Protein AF-A0A6M0BFQ9-F1 (afdb_monomer)

Foldseek 3Di:
DKDWAKDWPFWFDDPNAIDGDDDPDWTKIKIKIQHVPAAARRDDHDPQGGDPQDQVSGSVCVVPVHTRAFMWMWMATPPVGTDIDHPDDDDDPDDDDDPPDDDDDPDDDDDCVVPPFADFDDDPNHGQWGWDADPVGDTDIDGPPPVDDDDDDDDDDDPDWDADPNDTDDD

pLDDT: mean 83.96, std 9.41, range [55.41, 95.12]

Sequence (171 aa):
MVRIKGANSDYKFLNGSIQDLKGDHPVYLKIFVCPYDMPSPIEEPDENGWCEGTDEQCPHGKKNGEKSPGHALICLHQEDGISLETNNNVTATGPLVAEKGITIKDELVLDVSEAKAGLVITMKGEEILRLNISDQGDIELSPLNPSKTLKINGNLEVTQGLTVAGKELPI

Radius of gyration: 25.63 Å; Cα contacts (8 Å, |Δi|>4): 263; chains: 1; bounding box: 58×40×68 Å

Structure (mmCIF, N/CA/C/O backbone):
data_AF-A0A6M0BFQ9-F1
#
_entry.id   AF-A0A6M0BFQ9-F1
#
loop_
_atom_site.group_PDB
_atom_site.id
_atom_site.type_symbol
_atom_site.label_atom_id
_atom_site.label_alt_id
_atom_site.label_comp_id
_atom_site.label_asym_id
_atom_site.label_entity_id
_atom_site.label_seq_id
_atom_site.pdbx_PDB_ins_code
_atom_site.Cartn_x
_atom_site.Cartn_y
_atom_site.Cartn_z
_atom_site.occupancy
_atom_site.B_iso_or_equiv
_atom_site.auth_seq_id
_atom_site.auth_comp_id
_atom_site.auth_asym_id
_atom_site.auth_atom_id
_atom_site.pdbx_PDB_model_num
ATOM 1 N N . MET A 1 1 ? 26.158 -10.083 -10.142 1.00 62.28 1 MET A N 1
ATOM 2 C CA . MET A 1 1 ? 26.366 -8.779 -9.476 1.00 62.28 1 MET A CA 1
ATOM 3 C C . MET A 1 1 ? 24.983 -8.174 -9.324 1.00 62.28 1 MET A C 1
ATOM 5 O O . MET A 1 1 ? 24.250 -8.196 -10.296 1.00 62.28 1 MET A O 1
ATOM 9 N N . VAL A 1 2 ? 24.582 -7.733 -8.132 1.00 75.19 2 VAL A N 1
ATOM 10 C CA . VAL A 1 2 ? 23.279 -7.068 -7.960 1.00 75.19 2 VAL A CA 1
ATOM 11 C C . VAL A 1 2 ? 23.425 -5.627 -8.438 1.00 75.19 2 VAL A C 1
ATOM 13 O O . VAL A 1 2 ? 24.395 -4.970 -8.057 1.00 75.19 2 VAL A O 1
ATOM 16 N N . ARG A 1 3 ? 22.493 -5.131 -9.257 1.00 85.00 3 ARG A N 1
ATOM 17 C CA . ARG A 1 3 ? 22.542 -3.749 -9.750 1.00 85.00 3 ARG A CA 1
ATOM 18 C C . ARG A 1 3 ? 21.212 -3.038 -9.555 1.00 85.00 3 ARG A C 1
ATOM 20 O O . ARG A 1 3 ? 20.150 -3.614 -9.783 1.00 85.00 3 ARG A O 1
ATOM 27 N N . ILE A 1 4 ? 21.300 -1.776 -9.142 1.00 90.12 4 ILE A N 1
ATOM 28 C CA . ILE A 1 4 ? 20.177 -0.841 -9.179 1.00 90.12 4 ILE A CA 1
ATOM 29 C C . ILE A 1 4 ? 20.027 -0.385 -10.630 1.00 90.12 4 ILE A C 1
ATOM 31 O O . ILE A 1 4 ? 20.985 0.080 -11.250 1.00 90.12 4 ILE A O 1
ATOM 35 N N . LYS A 1 5 ? 18.830 -0.568 -11.164 1.00 93.31 5 LYS A N 1
ATOM 36 C CA . LYS A 1 5 ? 18.426 -0.297 -12.537 1.00 93.31 5 LYS A CA 1
ATOM 37 C C . LYS A 1 5 ? 17.244 0.667 -12.528 1.00 93.31 5 LYS A C 1
ATOM 39 O O . LYS A 1 5 ? 16.609 0.888 -11.493 1.00 93.31 5 LYS A O 1
ATOM 44 N N . GLY A 1 6 ? 16.943 1.240 -13.684 1.00 91.75 6 GLY A N 1
ATOM 45 C CA . GLY A 1 6 ? 15.781 2.098 -13.815 1.00 91.75 6 GLY A CA 1
ATOM 46 C C . GLY A 1 6 ? 15.322 2.250 -15.249 1.00 91.75 6 GLY A C 1
ATOM 47 O O . GLY A 1 6 ? 16.083 2.042 -16.187 1.00 91.75 6 GLY A O 1
ATOM 48 N N . ALA A 1 7 ? 14.056 2.608 -15.395 1.00 93.62 7 ALA A N 1
ATOM 49 C CA . ALA A 1 7 ? 13.425 2.921 -16.664 1.00 93.62 7 ALA A CA 1
ATOM 50 C C . ALA A 1 7 ? 12.457 4.079 -16.452 1.00 93.62 7 ALA A C 1
ATOM 52 O O . ALA A 1 7 ? 11.910 4.248 -15.364 1.00 93.62 7 ALA A O 1
ATOM 53 N N . ASN A 1 8 ? 12.221 4.862 -17.488 1.00 93.19 8 ASN A N 1
ATOM 54 C CA . ASN A 1 8 ? 11.224 5.921 -17.463 1.00 93.19 8 ASN A CA 1
ATOM 55 C C . ASN A 1 8 ? 10.456 5.931 -18.784 1.00 93.19 8 ASN A C 1
ATOM 57 O O . ASN A 1 8 ? 10.758 5.148 -19.689 1.00 93.19 8 ASN A O 1
ATOM 61 N N . SER A 1 9 ? 9.438 6.778 -18.847 1.00 93.06 9 SER A N 1
ATOM 62 C CA . SER A 1 9 ? 8.594 6.961 -20.024 1.00 93.06 9 SER A CA 1
ATOM 63 C C . SER A 1 9 ? 9.289 7.688 -21.175 1.00 93.06 9 SER A C 1
ATOM 65 O O . SER A 1 9 ? 8.861 7.558 -22.314 1.00 93.06 9 SER A O 1
ATOM 67 N N . ASP A 1 10 ? 10.352 8.436 -20.891 1.00 92.75 10 ASP A N 1
ATOM 68 C CA . ASP A 1 10 ? 10.875 9.461 -21.796 1.00 92.75 10 ASP A CA 1
ATOM 69 C C . ASP A 1 10 ? 12.006 8.938 -22.683 1.00 92.75 10 ASP A C 1
ATOM 71 O O . ASP A 1 10 ? 12.291 9.524 -23.724 1.00 92.75 10 ASP A O 1
ATOM 75 N N . TYR A 1 11 ? 12.652 7.835 -22.295 1.00 93.38 11 TYR A N 1
ATOM 76 C CA . TYR A 1 11 ? 13.840 7.321 -22.968 1.00 93.38 11 TYR A CA 1
ATOM 77 C C . TYR A 1 11 ? 13.779 5.816 -23.213 1.00 93.38 11 TYR A C 1
ATOM 79 O O . TYR A 1 11 ? 13.323 5.038 -22.373 1.00 93.38 11 TYR A O 1
ATOM 87 N N . LYS A 1 12 ? 14.343 5.389 -24.346 1.00 93.69 12 LYS A N 1
ATOM 88 C CA . LYS A 1 12 ? 14.548 3.972 -24.667 1.00 93.69 12 LYS A CA 1
ATOM 89 C C . LYS A 1 12 ? 15.815 3.750 -25.479 1.00 93.69 12 LYS A C 1
ATOM 91 O O . LYS A 1 12 ? 16.178 4.574 -26.314 1.00 93.69 12 LYS A O 1
ATOM 96 N N . PHE A 1 13 ? 16.468 2.613 -25.277 1.00 93.94 13 PHE A N 1
ATOM 97 C CA . PHE A 1 13 ? 17.549 2.160 -26.138 1.00 93.94 13 PHE A CA 1
ATOM 98 C C . PHE A 1 13 ? 16.990 1.625 -27.461 1.00 93.94 13 PHE A C 1
ATOM 100 O O . PHE A 1 13 ? 16.261 0.632 -27.494 1.00 93.94 13 PHE A O 1
ATOM 107 N N . LEU A 1 14 ? 17.327 2.292 -28.563 1.00 91.50 14 LEU A N 1
ATOM 108 C CA . LEU A 1 14 ? 16.900 1.963 -29.920 1.00 91.50 14 LEU A CA 1
ATOM 109 C C . LEU A 1 14 ? 18.056 2.224 -30.891 1.00 91.50 14 LEU A C 1
ATOM 111 O O . LEU A 1 14 ? 18.711 3.261 -30.827 1.00 91.50 14 LEU A O 1
ATOM 115 N N . ASN A 1 15 ? 18.288 1.308 -31.833 1.00 91.75 15 ASN A N 1
ATOM 116 C CA . ASN A 1 15 ? 19.316 1.446 -32.877 1.00 91.75 15 ASN A CA 1
ATOM 117 C C . ASN A 1 15 ? 20.730 1.764 -32.341 1.00 91.75 15 ASN A C 1
ATOM 119 O O . ASN A 1 15 ? 21.459 2.550 -32.943 1.00 91.75 15 ASN A O 1
ATOM 123 N N . GLY A 1 16 ? 21.121 1.161 -31.214 1.00 92.56 16 GLY A N 1
ATOM 124 C CA . GLY A 1 16 ? 22.462 1.326 -30.640 1.00 92.56 16 GLY A CA 1
ATOM 125 C C . GLY A 1 16 ? 22.653 2.579 -29.777 1.00 92.56 16 GLY A C 1
ATOM 126 O O . GLY A 1 16 ? 23.767 2.834 -29.325 1.00 92.56 16 GLY A O 1
ATOM 127 N N . SER A 1 17 ? 21.603 3.370 -29.539 1.00 94.75 17 SER A N 1
ATOM 128 C CA . SER A 1 17 ? 21.672 4.566 -28.697 1.00 94.75 17 SER A CA 1
ATOM 129 C C . SER A 1 17 ? 20.410 4.766 -27.862 1.00 94.75 17 SER A C 1
ATOM 131 O O . SER A 1 17 ? 19.345 4.231 -28.162 1.00 94.75 17 SER A O 1
ATOM 133 N N . ILE A 1 18 ? 20.520 5.564 -26.801 1.00 94.31 18 ILE A N 1
ATOM 134 C CA . ILE A 1 18 ? 19.355 6.050 -26.054 1.00 94.31 18 ILE A CA 1
ATOM 135 C C . ILE A 1 18 ? 18.675 7.136 -26.895 1.00 94.31 18 ILE A C 1
ATOM 137 O O . ILE A 1 18 ? 19.345 8.034 -27.407 1.00 94.31 18 ILE A O 1
ATOM 141 N N . GLN A 1 19 ? 17.359 7.035 -27.049 1.00 94.25 19 GLN A N 1
ATOM 142 C CA . GLN A 1 19 ? 16.536 7.970 -27.808 1.00 94.25 19 GLN A CA 1
ATOM 143 C C . GLN A 1 19 ? 15.349 8.446 -26.977 1.00 94.25 19 GLN A C 1
ATOM 145 O O . GLN A 1 19 ? 14.803 7.684 -26.177 1.00 94.25 19 GLN A O 1
ATOM 150 N N . ASP A 1 20 ? 14.933 9.684 -27.233 1.00 92.44 20 ASP A N 1
ATOM 151 C CA . ASP A 1 20 ? 13.730 10.273 -26.653 1.00 92.44 20 ASP A CA 1
ATOM 152 C C . ASP A 1 20 ? 12.480 9.624 -27.259 1.00 92.44 20 ASP A C 1
ATOM 154 O O . ASP A 1 20 ? 12.317 9.560 -28.484 1.00 92.44 20 ASP A O 1
ATOM 158 N N . LEU A 1 21 ? 11.557 9.200 -26.405 1.00 88.69 21 LEU A N 1
ATOM 159 C CA . LEU A 1 21 ? 10.212 8.812 -26.795 1.00 88.69 21 LEU A CA 1
ATOM 160 C C . LEU A 1 21 ? 9.347 10.079 -26.827 1.00 88.69 21 LEU A C 1
ATOM 162 O O . LEU A 1 21 ? 9.064 10.690 -25.804 1.00 88.69 21 LEU A O 1
ATOM 166 N N . LYS A 1 22 ? 8.967 10.529 -28.029 1.00 79.25 22 LYS A N 1
ATOM 167 C CA . LYS A 1 22 ? 8.070 11.683 -28.204 1.00 79.25 22 LYS A CA 1
ATOM 168 C C . LYS A 1 22 ? 6.616 11.211 -28.253 1.00 79.25 22 LYS A C 1
ATOM 170 O O . LYS A 1 22 ? 6.261 10.478 -29.174 1.00 79.25 22 LYS A O 1
ATOM 175 N N . GLY A 1 23 ? 5.769 11.683 -27.338 1.00 73.81 23 GLY A N 1
ATOM 176 C CA . GLY A 1 23 ? 4.320 11.461 -27.389 1.00 73.81 23 GLY A CA 1
ATOM 177 C C . GLY A 1 23 ? 3.590 11.805 -26.089 1.00 73.81 23 GLY A C 1
ATOM 178 O O . GLY A 1 23 ? 4.221 12.052 -25.068 1.00 73.81 23 GLY A O 1
ATOM 179 N N . ASP A 1 24 ? 2.255 11.790 -26.144 1.00 69.62 24 ASP A N 1
ATOM 180 C CA . ASP A 1 24 ? 1.388 11.861 -24.962 1.00 69.62 24 ASP A CA 1
ATOM 181 C C . ASP A 1 24 ? 1.214 10.445 -24.398 1.00 69.62 24 ASP A C 1
ATOM 183 O O . ASP A 1 24 ? 0.314 9.699 -24.791 1.00 69.62 24 ASP A O 1
ATOM 187 N N . HIS A 1 25 ? 2.118 10.043 -23.511 1.00 83.50 25 HIS A N 1
ATOM 188 C CA . HIS A 1 25 ? 2.013 8.808 -22.739 1.00 83.50 25 HIS A CA 1
ATOM 189 C C . HIS A 1 25 ? 2.063 9.120 -21.243 1.00 83.50 25 HIS A C 1
ATOM 191 O O . HIS A 1 25 ? 2.655 10.131 -20.853 1.00 83.50 25 HIS A O 1
ATOM 197 N N . PRO A 1 26 ? 1.494 8.256 -20.388 1.00 88.56 26 PRO A N 1
ATOM 198 C CA . PRO A 1 26 ? 1.625 8.431 -18.957 1.00 88.56 26 PRO A CA 1
ATOM 199 C C . PRO A 1 26 ? 3.084 8.528 -18.514 1.00 88.56 26 PRO A C 1
ATOM 201 O O . PRO A 1 26 ? 3.916 7.700 -18.892 1.00 88.56 26 PRO A O 1
ATOM 204 N N . VAL A 1 27 ? 3.396 9.558 -17.726 1.00 92.31 27 VAL A N 1
ATOM 205 C CA . VAL A 1 27 ? 4.740 9.747 -17.178 1.00 92.31 27 VAL A CA 1
ATOM 206 C C . VAL A 1 27 ? 4.982 8.724 -16.077 1.00 92.31 27 VAL A C 1
ATOM 208 O O . VAL A 1 27 ? 4.168 8.585 -15.154 1.00 92.31 27 VAL A O 1
ATOM 211 N N . TYR A 1 28 ? 6.118 8.030 -16.161 1.00 93.81 28 TYR A N 1
ATOM 212 C CA . TYR A 1 28 ? 6.518 7.073 -15.138 1.00 93.81 28 TYR A CA 1
ATOM 213 C C . TYR A 1 28 ? 8.020 7.043 -14.869 1.00 93.81 28 TYR A C 1
ATOM 215 O O . TYR A 1 28 ? 8.847 7.317 -15.739 1.00 93.81 28 TYR A O 1
ATOM 223 N N . LEU A 1 29 ? 8.362 6.610 -13.656 1.00 94.69 29 LEU A N 1
ATOM 224 C CA . LEU A 1 29 ? 9.705 6.224 -13.248 1.00 94.69 29 LEU A CA 1
ATOM 225 C C . LEU A 1 29 ? 9.646 4.870 -12.541 1.00 94.69 29 LEU A C 1
ATOM 227 O O . LEU A 1 29 ? 8.953 4.707 -11.540 1.00 94.69 29 LEU A O 1
ATOM 231 N N . LYS A 1 30 ? 10.413 3.910 -13.043 1.00 94.88 30 LYS A N 1
ATOM 232 C CA . LYS A 1 30 ? 10.683 2.633 -12.389 1.00 94.88 30 LYS A CA 1
ATOM 233 C C . LYS A 1 30 ? 12.112 2.645 -11.865 1.00 94.88 30 LYS A C 1
ATOM 235 O O . LYS A 1 30 ? 13.042 2.881 -12.635 1.00 94.88 30 LYS A O 1
ATOM 240 N N . ILE A 1 31 ? 12.294 2.354 -10.583 1.00 95.12 31 ILE A N 1
ATOM 241 C CA . ILE A 1 31 ? 13.601 2.118 -9.958 1.00 95.12 31 ILE A CA 1
ATOM 242 C C . ILE A 1 31 ? 13.560 0.716 -9.382 1.00 95.12 31 ILE A C 1
ATOM 244 O O . ILE A 1 31 ? 12.682 0.417 -8.578 1.00 95.12 31 ILE A O 1
ATOM 248 N N . PHE A 1 32 ? 14.487 -0.148 -9.779 1.00 94.44 32 PHE A N 1
ATOM 249 C CA . PHE A 1 32 ? 14.432 -1.540 -9.359 1.00 94.44 32 PHE A CA 1
ATOM 250 C C . PHE A 1 32 ? 15.798 -2.165 -9.126 1.00 94.44 32 PHE A C 1
ATOM 252 O O . PHE A 1 32 ? 16.815 -1.739 -9.668 1.00 94.44 32 PHE A O 1
ATOM 259 N N . VAL A 1 33 ? 15.813 -3.212 -8.311 1.00 93.62 33 VAL A N 1
ATOM 260 C CA . VAL A 1 33 ? 16.979 -4.063 -8.088 1.00 93.62 33 VAL A CA 1
ATOM 261 C C . VAL A 1 33 ? 16.861 -5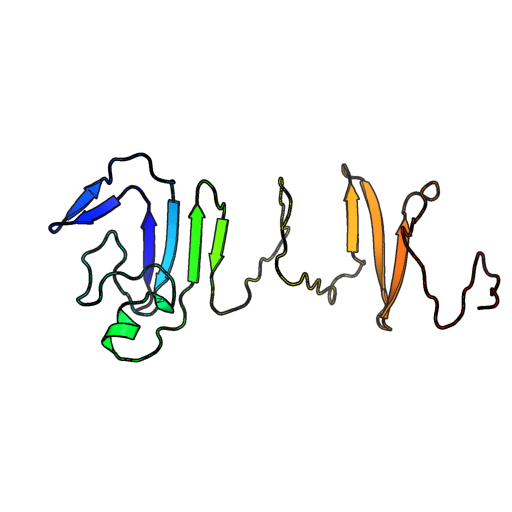.288 -8.987 1.00 93.62 33 VAL A C 1
ATOM 263 O O . VAL A 1 33 ? 15.878 -6.020 -8.902 1.00 93.62 33 VAL A O 1
ATOM 266 N N . CYS A 1 34 ? 17.869 -5.530 -9.830 1.00 92.50 34 CYS A N 1
ATOM 267 C CA . CYS A 1 34 ? 17.997 -6.780 -10.579 1.00 92.50 34 CYS A CA 1
ATOM 268 C C . CYS A 1 34 ? 19.171 -7.603 -10.019 1.00 92.50 34 CYS A C 1
ATOM 270 O O . CYS A 1 34 ? 20.332 -7.202 -10.185 1.00 92.50 34 CYS A O 1
ATOM 272 N N . PRO A 1 35 ? 18.914 -8.764 -9.384 1.00 91.94 35 PRO A N 1
ATOM 273 C CA . PRO A 1 35 ? 19.974 -9.618 -8.835 1.00 91.94 35 PRO A CA 1
ATOM 274 C C . PRO A 1 35 ? 20.935 -10.183 -9.890 1.00 91.94 35 PRO A C 1
ATOM 276 O O . PRO A 1 35 ? 22.073 -10.545 -9.583 1.00 91.94 35 PRO A O 1
ATOM 279 N N . TYR A 1 36 ? 20.467 -10.237 -11.136 1.00 91.19 36 TYR A N 1
ATOM 280 C CA . TYR A 1 36 ? 21.135 -10.882 -12.261 1.00 91.19 36 TYR A CA 1
ATOM 281 C C . TYR A 1 36 ? 21.811 -9.893 -13.220 1.00 91.19 36 TYR A C 1
ATOM 283 O O . TYR A 1 36 ? 22.326 -10.322 -14.245 1.00 91.19 36 TYR A O 1
ATOM 291 N N . ASP A 1 37 ? 21.817 -8.592 -12.899 1.00 91.81 37 ASP A N 1
ATOM 292 C CA . ASP A 1 37 ? 22.370 -7.514 -13.742 1.00 91.81 37 ASP A CA 1
ATOM 293 C C . ASP A 1 37 ? 21.824 -7.497 -15.183 1.00 91.81 37 ASP A C 1
ATOM 295 O O . ASP A 1 37 ? 22.525 -7.157 -16.134 1.00 91.81 37 ASP A O 1
ATOM 299 N N . MET A 1 38 ? 20.558 -7.878 -15.361 1.00 93.00 38 MET A N 1
ATOM 300 C CA . MET A 1 38 ? 19.909 -7.813 -16.671 1.00 93.00 38 MET A CA 1
ATOM 301 C C . MET A 1 38 ? 19.685 -6.349 -17.086 1.00 93.00 38 MET A C 1
ATOM 303 O O . MET A 1 38 ? 19.426 -5.504 -16.219 1.00 93.00 38 MET A O 1
ATOM 307 N N . PRO A 1 39 ? 19.779 -6.023 -18.387 1.00 92.94 39 PRO A N 1
ATOM 308 C CA . PRO A 1 39 ? 19.684 -4.646 -18.857 1.00 92.94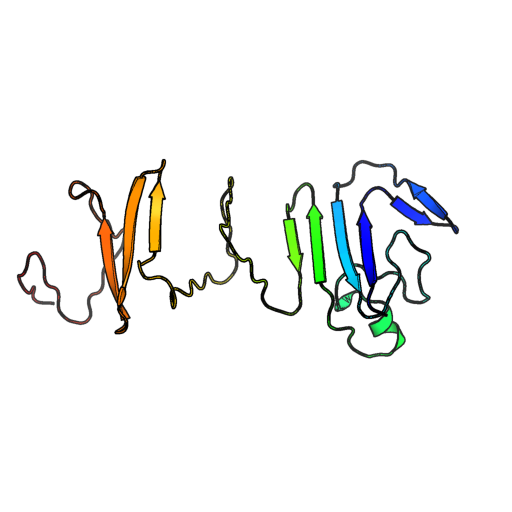 39 PRO A CA 1
ATOM 309 C C . PRO A 1 39 ? 18.274 -4.089 -18.678 1.00 92.94 39 PRO A C 1
ATOM 311 O O . PRO A 1 39 ? 17.289 -4.811 -18.797 1.00 92.94 39 PRO A O 1
ATOM 314 N N . SER A 1 40 ? 18.181 -2.794 -18.409 1.00 93.81 40 SER A N 1
ATOM 315 C CA . SER A 1 40 ? 16.930 -2.029 -18.386 1.00 93.81 40 SER A CA 1
ATOM 316 C C . SER A 1 40 ? 16.620 -1.427 -19.766 1.00 93.81 40 SER A C 1
ATOM 318 O O . SER A 1 40 ? 17.528 -1.321 -20.587 1.00 93.81 40 SER A O 1
ATOM 320 N N . PRO A 1 41 ? 15.382 -0.974 -20.041 1.00 92.62 41 PRO A N 1
ATOM 321 C CA . PRO A 1 41 ? 14.989 -0.368 -21.321 1.00 92.62 41 PRO A CA 1
ATOM 322 C C . PRO A 1 41 ? 15.835 0.813 -21.825 1.00 92.62 41 PRO A C 1
ATOM 324 O O . PRO A 1 41 ? 15.721 1.177 -22.994 1.00 92.62 41 PRO A O 1
ATOM 327 N N . ILE A 1 42 ? 16.668 1.419 -20.975 1.00 92.62 42 ILE A N 1
ATOM 328 C CA . ILE A 1 42 ? 17.609 2.497 -21.327 1.00 92.62 42 ILE A CA 1
ATOM 329 C C . ILE A 1 42 ? 19.048 1.996 -21.551 1.00 92.62 42 ILE A C 1
ATOM 331 O O . ILE A 1 42 ? 19.975 2.791 -21.681 1.00 92.62 42 ILE A O 1
ATOM 335 N N . GLU A 1 43 ? 19.247 0.683 -21.597 1.00 93.12 43 GLU A N 1
ATOM 336 C CA . GLU A 1 43 ? 20.513 0.004 -21.869 1.00 93.12 43 GLU A CA 1
ATOM 337 C C . GLU A 1 43 ? 20.357 -0.926 -23.084 1.00 93.12 43 GLU A C 1
ATOM 339 O O . GLU A 1 43 ? 19.245 -1.264 -23.502 1.00 93.12 43 GLU A O 1
ATOM 344 N N . GLU A 1 44 ? 21.480 -1.363 -23.652 1.00 93.94 44 GLU A N 1
ATOM 345 C CA . GLU A 1 44 ? 21.472 -2.371 -24.713 1.00 93.94 44 GLU A CA 1
ATOM 346 C C . GLU A 1 44 ? 20.825 -3.680 -24.213 1.00 93.94 44 GLU A C 1
ATOM 348 O O . GLU A 1 44 ? 21.192 -4.152 -23.133 1.00 93.94 44 GLU A O 1
ATOM 353 N N . PRO A 1 45 ? 19.838 -4.250 -24.935 1.00 92.44 45 PRO A N 1
ATOM 354 C CA . PRO A 1 45 ? 19.145 -5.460 -24.500 1.00 92.44 45 PRO A CA 1
ATOM 355 C C . PRO A 1 45 ? 20.044 -6.701 -24.541 1.00 92.44 45 PRO A C 1
ATOM 357 O O . PRO A 1 45 ? 20.974 -6.794 -25.338 1.00 92.44 45 PRO A O 1
ATOM 360 N N . ASP A 1 46 ? 19.693 -7.699 -23.729 1.00 89.12 46 ASP A N 1
ATOM 361 C CA . ASP A 1 46 ? 20.168 -9.075 -23.898 1.00 89.12 46 ASP A CA 1
ATOM 362 C C . ASP A 1 46 ? 19.397 -9.751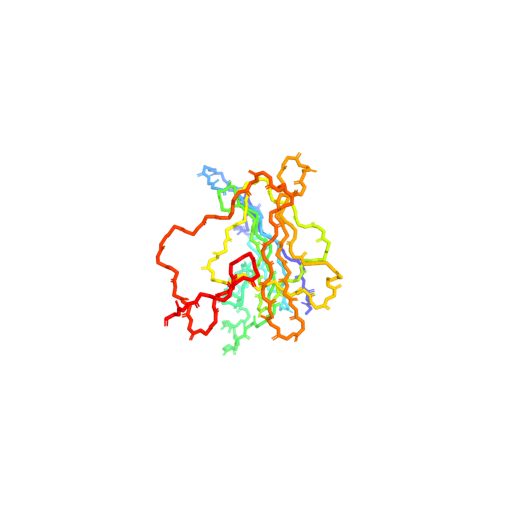 -25.048 1.00 89.12 46 ASP A C 1
ATOM 364 O O . ASP A 1 46 ? 18.360 -9.261 -25.503 1.00 89.12 46 ASP A O 1
ATOM 368 N N . GLU A 1 47 ? 19.847 -10.933 -25.467 1.00 86.12 47 GLU A N 1
ATOM 369 C CA . GLU A 1 47 ? 19.146 -11.819 -26.405 1.00 86.12 47 GLU A CA 1
ATOM 370 C C . GLU A 1 47 ? 17.681 -12.069 -25.999 1.00 86.12 47 GLU A C 1
ATOM 372 O O . GLU A 1 47 ? 16.816 -12.240 -26.857 1.00 86.12 47 GLU A O 1
ATOM 377 N N . ASN A 1 48 ? 17.385 -12.045 -24.694 1.00 87.50 48 ASN A N 1
ATOM 378 C CA . ASN A 1 48 ? 16.045 -12.262 -24.142 1.00 87.50 48 ASN A CA 1
ATOM 379 C C . ASN A 1 48 ? 15.304 -10.960 -23.767 1.00 87.50 48 ASN A C 1
ATOM 381 O O . ASN A 1 48 ? 14.218 -11.018 -23.179 1.00 87.50 48 ASN A O 1
ATOM 385 N N . GLY A 1 49 ? 15.863 -9.796 -24.119 1.00 91.62 49 GLY A N 1
ATOM 386 C CA . GLY A 1 49 ? 15.272 -8.473 -23.918 1.00 91.62 49 GLY A CA 1
ATOM 387 C C . GLY A 1 49 ? 15.771 -7.742 -22.669 1.00 91.62 49 GLY A C 1
ATOM 388 O O . GLY A 1 49 ? 16.928 -7.872 -22.268 1.00 91.62 49 GLY A O 1
ATOM 389 N N . TRP A 1 50 ? 14.885 -6.943 -22.073 1.00 92.69 50 TRP A N 1
ATOM 390 C CA . TRP A 1 50 ? 15.159 -6.131 -20.886 1.00 92.69 50 TRP A CA 1
ATOM 391 C C . TRP A 1 50 ? 14.470 -6.687 -19.645 1.00 92.69 50 TRP A C 1
ATOM 393 O O . TRP A 1 50 ? 13.422 -7.322 -19.727 1.00 92.69 50 TRP A O 1
ATOM 403 N N . CYS A 1 51 ? 15.053 -6.407 -18.487 1.00 91.94 51 CYS A N 1
ATOM 404 C CA . CYS A 1 51 ? 14.392 -6.546 -17.205 1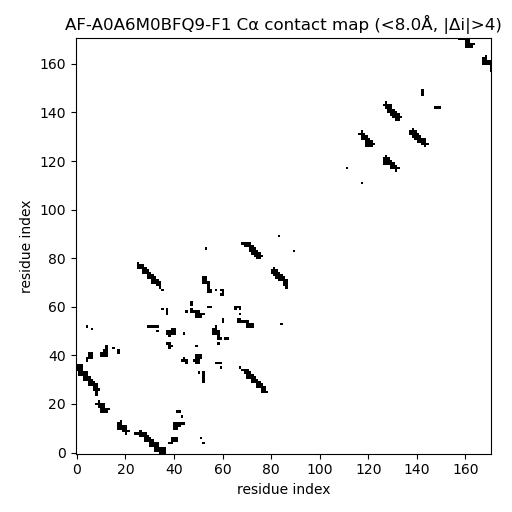.00 91.94 51 CYS A CA 1
ATOM 405 C C . CYS A 1 51 ? 13.541 -5.308 -16.918 1.00 91.94 51 CYS A C 1
ATOM 407 O O . CYS A 1 51 ? 13.998 -4.175 -17.061 1.00 91.94 51 CYS A O 1
ATOM 409 N N . GLU A 1 52 ? 12.317 -5.549 -16.463 1.00 90.38 52 GLU A N 1
ATOM 410 C CA . GLU A 1 52 ? 11.323 -4.526 -16.115 1.00 90.38 52 GLU A CA 1
ATOM 411 C C . GLU A 1 52 ? 11.140 -4.375 -14.594 1.00 90.38 52 GLU A C 1
ATOM 413 O O . GLU A 1 52 ? 10.234 -3.681 -14.133 1.00 90.38 52 GLU A O 1
ATOM 418 N N . GLY A 1 53 ? 12.014 -5.018 -13.812 1.00 89.81 53 GLY A N 1
ATOM 419 C CA . GLY A 1 53 ? 12.012 -4.945 -12.353 1.00 89.81 53 GLY A CA 1
ATOM 420 C C . GLY A 1 53 ? 11.145 -5.978 -11.645 1.00 89.81 53 GLY A C 1
ATOM 421 O O . GLY A 1 53 ? 10.965 -5.856 -10.440 1.00 89.81 53 GLY A O 1
ATOM 422 N N . THR A 1 54 ? 10.657 -6.999 -12.350 1.00 89.25 54 THR A N 1
ATOM 423 C CA . THR A 1 54 ? 9.883 -8.103 -11.766 1.00 89.25 54 THR A CA 1
ATOM 424 C C . THR A 1 54 ? 10.489 -9.456 -12.131 1.00 89.25 54 THR A C 1
ATOM 426 O O . THR A 1 54 ? 11.153 -9.608 -13.163 1.00 89.25 54 THR A O 1
ATOM 429 N N . ASP A 1 55 ? 10.252 -10.461 -11.287 1.00 89.25 55 ASP A N 1
ATOM 430 C CA . ASP A 1 55 ? 10.762 -11.819 -11.494 1.00 89.25 55 ASP A CA 1
ATOM 431 C C . ASP A 1 55 ? 10.259 -12.442 -12.803 1.00 89.25 55 ASP A C 1
ATOM 433 O O . ASP A 1 55 ? 11.022 -13.093 -13.519 1.00 89.25 55 ASP A O 1
ATOM 437 N N . GLU A 1 56 ? 8.981 -12.227 -13.130 1.00 86.06 56 GLU A N 1
ATOM 438 C CA . GLU A 1 56 ? 8.322 -12.801 -14.310 1.00 86.06 56 GLU A CA 1
ATOM 439 C C . GLU A 1 56 ? 8.883 -12.248 -15.625 1.00 86.06 56 GLU A C 1
ATOM 441 O O . GLU A 1 56 ? 8.920 -12.940 -16.646 1.00 86.06 56 GLU A O 1
ATOM 446 N N . GLN A 1 57 ? 9.328 -10.992 -15.608 1.00 86.31 57 GLN A N 1
ATOM 447 C CA . GLN A 1 57 ? 9.787 -10.279 -16.797 1.00 86.31 57 GLN A CA 1
ATOM 448 C C . GLN A 1 57 ? 11.313 -10.296 -16.936 1.00 86.31 57 GLN A C 1
ATOM 450 O O . GLN A 1 57 ? 11.843 -9.749 -17.899 1.00 86.31 57 GLN A O 1
ATOM 455 N N . CYS A 1 58 ? 12.034 -10.949 -16.019 1.00 90.12 58 CYS A N 1
ATOM 456 C CA . CYS A 1 58 ? 13.490 -10.984 -16.034 1.00 90.12 58 CYS A CA 1
ATOM 457 C C . CYS A 1 58 ? 14.041 -11.865 -17.184 1.00 90.12 58 CYS A C 1
ATOM 459 O O . CYS A 1 58 ? 13.775 -13.073 -17.218 1.00 90.12 58 CYS A O 1
ATOM 461 N N . PRO A 1 59 ? 14.878 -11.321 -18.094 1.00 91.38 59 PRO A N 1
ATOM 462 C CA . PRO A 1 59 ? 15.485 -12.074 -19.199 1.00 91.38 59 PRO A CA 1
ATOM 463 C C . PRO A 1 59 ? 16.338 -13.266 -18.745 1.00 91.38 59 PRO A C 1
ATOM 465 O O . PRO A 1 59 ? 16.375 -14.292 -19.423 1.00 91.38 59 PRO A O 1
ATOM 468 N N . HIS A 1 60 ? 16.969 -13.175 -17.568 1.00 90.31 60 HIS A N 1
ATOM 469 C CA . HIS A 1 60 ? 17.775 -14.258 -16.997 1.00 90.31 60 HIS A CA 1
ATOM 470 C C . HIS A 1 60 ? 16.976 -15.561 -16.847 1.00 90.31 60 HIS A C 1
ATOM 472 O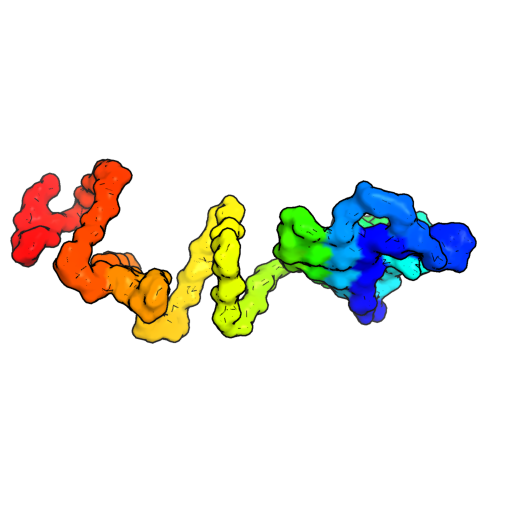 O . HIS A 1 60 ? 17.491 -16.640 -17.140 1.00 90.31 60 HIS A O 1
ATOM 478 N N . GLY A 1 61 ? 15.715 -15.471 -16.417 1.00 84.19 61 GLY A N 1
ATOM 479 C CA . GLY A 1 61 ? 14.890 -16.655 -16.203 1.00 84.19 61 GLY A CA 1
ATOM 480 C C . GLY A 1 61 ? 14.531 -17.345 -17.516 1.00 84.19 61 GLY A C 1
ATOM 481 O O . GLY A 1 61 ? 14.572 -18.570 -17.624 1.00 84.19 61 GLY A O 1
ATOM 482 N N . LYS A 1 62 ? 14.298 -16.548 -18.567 1.00 80.31 62 LYS A N 1
ATOM 483 C CA . LYS A 1 62 ? 14.079 -17.046 -19.934 1.00 80.31 62 LYS A CA 1
ATOM 484 C C . LYS A 1 62 ? 15.331 -17.700 -20.517 1.00 80.31 62 LYS A C 1
ATOM 486 O O . LYS A 1 62 ? 15.218 -18.722 -21.185 1.00 80.31 62 LYS A O 1
ATOM 491 N N . LYS A 1 63 ? 16.511 -17.147 -20.225 1.00 79.31 63 LYS A N 1
ATOM 492 C CA . LYS A 1 63 ? 17.806 -17.657 -20.694 1.00 79.31 63 LYS A CA 1
ATOM 493 C C . LYS A 1 63 ? 18.135 -19.048 -20.151 1.00 79.31 63 LYS A C 1
ATOM 495 O O . LYS A 1 63 ? 18.662 -19.880 -20.882 1.00 79.31 63 LYS A O 1
ATOM 500 N N . ASN A 1 64 ? 17.832 -19.285 -18.876 1.00 78.06 64 ASN A N 1
ATOM 501 C CA . ASN A 1 64 ? 18.303 -20.468 -18.153 1.00 78.06 64 ASN A CA 1
ATOM 502 C C . ASN A 1 64 ? 17.197 -21.493 -17.849 1.00 78.06 64 ASN A C 1
ATOM 504 O O . ASN A 1 64 ? 17.490 -22.558 -17.317 1.00 78.06 64 ASN A O 1
ATOM 508 N N . GLY A 1 65 ? 15.935 -21.194 -18.178 1.00 76.81 65 GLY A N 1
ATOM 509 C CA . GLY A 1 65 ? 14.794 -22.058 -17.846 1.00 76.81 65 GLY A CA 1
ATOM 510 C C . GLY A 1 65 ? 14.491 -22.125 -16.344 1.00 76.81 65 GLY A C 1
ATOM 511 O O . GLY A 1 65 ? 13.763 -23.010 -15.897 1.00 76.81 65 GLY A O 1
ATOM 512 N N . GLU A 1 66 ? 15.042 -21.196 -15.564 1.00 78.81 66 GLU A N 1
ATOM 513 C CA . GLU A 1 66 ? 14.907 -21.119 -14.111 1.00 78.81 66 GLU A CA 1
ATOM 514 C C . GLU A 1 66 ? 14.119 -19.868 -13.711 1.00 78.81 66 GLU A C 1
ATOM 516 O O . GLU A 1 66 ? 14.044 -18.890 -14.453 1.00 78.81 66 GLU A O 1
ATOM 521 N N . LYS A 1 67 ? 13.522 -19.868 -12.515 1.00 81.56 67 LYS A N 1
ATOM 522 C CA . LYS A 1 67 ? 12.925 -18.642 -11.968 1.00 81.56 67 LYS A CA 1
ATOM 523 C C . LYS A 1 67 ? 14.027 -17.618 -11.682 1.00 81.56 67 LYS A C 1
ATOM 525 O O . LYS A 1 67 ? 15.136 -17.992 -11.309 1.00 81.56 67 LYS A O 1
ATOM 530 N N . SER A 1 68 ? 13.692 -16.334 -11.776 1.00 86.88 68 SER A N 1
ATOM 531 C CA . SER A 1 68 ? 14.602 -15.225 -11.465 1.00 86.88 68 SER A CA 1
ATOM 532 C C . SER A 1 68 ? 14.164 -14.451 -10.218 1.00 86.88 68 SER A C 1
ATOM 534 O O . SER A 1 68 ? 13.815 -13.280 -10.345 1.00 86.88 68 SER A O 1
ATOM 536 N N . PRO A 1 69 ? 14.164 -15.076 -9.023 1.00 88.94 69 PRO 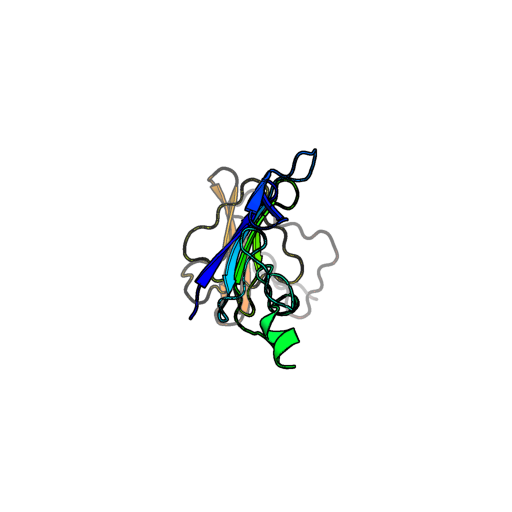A N 1
ATOM 537 C CA . PRO A 1 69 ? 13.684 -14.439 -7.810 1.00 88.94 69 PRO A CA 1
ATOM 538 C C . PRO A 1 69 ? 14.558 -13.287 -7.315 1.00 88.94 69 PRO A C 1
ATOM 540 O O . PRO A 1 69 ? 15.777 -13.282 -7.488 1.00 88.94 69 PRO A O 1
ATOM 543 N N . GLY A 1 70 ? 13.927 -12.372 -6.581 1.00 86.81 70 GLY A N 1
ATOM 544 C CA . GLY A 1 70 ? 14.608 -11.382 -5.749 1.00 86.81 70 GLY A CA 1
ATOM 545 C C . GLY A 1 70 ? 14.599 -9.967 -6.311 1.00 86.81 70 GLY A C 1
ATOM 546 O O . GLY A 1 70 ? 15.407 -9.147 -5.872 1.00 86.81 70 GLY A O 1
ATOM 547 N N . HIS A 1 71 ? 13.721 -9.668 -7.269 1.00 91.50 71 HIS A N 1
ATOM 548 C CA . HIS A 1 71 ? 13.520 -8.292 -7.699 1.00 91.50 71 HIS A CA 1
ATOM 549 C C . HIS A 1 71 ? 12.784 -7.473 -6.631 1.00 91.50 71 HIS A C 1
ATOM 551 O O . HIS A 1 71 ? 12.009 -7.987 -5.820 1.00 91.50 71 HIS A O 1
ATOM 557 N N . ALA A 1 72 ? 13.054 -6.172 -6.644 1.00 92.50 72 ALA A N 1
ATOM 558 C CA . ALA A 1 72 ? 12.297 -5.171 -5.909 1.00 92.50 72 ALA A CA 1
ATOM 559 C C . ALA A 1 72 ? 12.127 -3.956 -6.818 1.00 92.50 72 ALA A C 1
ATOM 561 O O . ALA A 1 72 ? 13.119 -3.499 -7.388 1.00 92.50 72 ALA A O 1
ATOM 562 N N . LEU A 1 73 ? 10.906 -3.445 -6.947 1.00 93.31 73 LEU A N 1
ATOM 563 C CA . LEU A 1 73 ? 10.540 -2.371 -7.868 1.00 93.31 73 LEU A CA 1
ATOM 564 C C . LEU A 1 73 ? 9.781 -1.270 -7.132 1.00 93.31 73 LEU A C 1
ATOM 566 O O . LEU A 1 73 ? 8.769 -1.523 -6.491 1.00 93.31 73 LEU A O 1
ATOM 570 N N . ILE A 1 74 ? 10.245 -0.035 -7.291 1.00 95.00 74 ILE A N 1
ATOM 571 C CA . ILE A 1 74 ? 9.496 1.182 -6.992 1.00 95.00 74 ILE A CA 1
ATOM 572 C C . ILE A 1 74 ? 8.979 1.725 -8.322 1.00 95.00 74 ILE A C 1
ATOM 574 O O . ILE A 1 74 ? 9.781 2.046 -9.204 1.00 95.00 74 ILE A O 1
ATOM 578 N N . CYS A 1 75 ? 7.663 1.855 -8.465 1.00 93.81 75 CYS A N 1
ATOM 579 C CA . CYS A 1 75 ? 7.045 2.528 -9.600 1.00 93.81 75 CYS A CA 1
ATOM 580 C C . CYS A 1 75 ? 6.398 3.833 -9.142 1.00 93.81 75 CYS A C 1
ATOM 582 O O . CYS A 1 75 ? 5.615 3.855 -8.196 1.00 93.81 75 CYS A O 1
ATOM 584 N N . LEU A 1 76 ? 6.734 4.919 -9.829 1.00 94.44 76 LEU A N 1
ATOM 585 C CA . LEU A 1 76 ? 6.056 6.203 -9.750 1.00 94.44 76 LEU A CA 1
ATOM 586 C C . LEU A 1 76 ? 5.315 6.384 -11.072 1.00 94.44 76 LEU A C 1
ATOM 588 O O . LEU A 1 76 ? 5.960 6.432 -12.117 1.00 94.44 76 LEU A O 1
ATOM 592 N N . HIS A 1 77 ? 3.992 6.470 -11.034 1.00 92.75 77 HIS A N 1
ATOM 593 C CA . HIS A 1 77 ? 3.137 6.627 -12.204 1.00 92.75 77 HIS A CA 1
ATOM 594 C C . HIS A 1 77 ? 2.199 7.818 -12.004 1.00 92.75 77 HIS A C 1
ATOM 596 O O . HIS A 1 77 ? 1.651 8.007 -10.917 1.00 92.75 77 HIS A O 1
ATOM 602 N N . GLN A 1 78 ? 1.996 8.626 -13.047 1.00 89.00 78 GLN A N 1
ATOM 603 C CA . GLN A 1 78 ? 1.172 9.837 -12.948 1.00 89.00 78 GLN A CA 1
ATOM 604 C C . GLN A 1 78 ? -0.284 9.573 -12.519 1.00 89.00 78 GLN A C 1
ATOM 606 O O . GLN A 1 78 ? -0.887 10.412 -11.852 1.00 89.00 78 GLN A O 1
ATOM 611 N N . GLU A 1 79 ? -0.842 8.421 -12.898 1.00 88.94 79 GLU A N 1
ATOM 612 C CA . GLU A 1 79 ? -2.245 8.057 -12.655 1.00 88.94 79 GLU A CA 1
ATOM 613 C C . GLU A 1 79 ? -2.381 7.009 -11.549 1.00 88.94 79 GLU A C 1
ATOM 615 O O . GLU A 1 79 ? -3.251 7.135 -10.689 1.00 88.94 79 GLU A O 1
ATOM 620 N N . ASP A 1 80 ? -1.485 6.018 -11.522 1.00 84.69 80 ASP A N 1
ATOM 621 C CA . ASP A 1 80 ? -1.553 4.902 -10.566 1.00 84.69 80 ASP A CA 1
ATOM 622 C C . ASP A 1 80 ? -0.859 5.221 -9.233 1.00 84.69 80 ASP A C 1
ATOM 624 O O . ASP A 1 80 ? -0.974 4.469 -8.265 1.00 84.69 80 ASP A O 1
ATOM 628 N N . GLY A 1 81 ? -0.150 6.351 -9.156 1.00 87.25 81 GLY A N 1
ATOM 629 C CA . GLY A 1 81 ? 0.549 6.790 -7.957 1.00 87.25 81 GLY A CA 1
ATOM 630 C C . GLY A 1 81 ? 1.854 6.032 -7.723 1.00 87.25 81 GLY A C 1
ATOM 631 O O . GLY A 1 81 ? 2.650 5.841 -8.639 1.00 87.25 81 GLY A O 1
ATOM 632 N N . ILE A 1 82 ? 2.111 5.668 -6.466 1.00 88.62 82 ILE A N 1
ATOM 633 C CA . ILE A 1 82 ? 3.352 5.010 -6.046 1.00 88.62 82 ILE A CA 1
ATOM 634 C C . ILE A 1 82 ? 3.050 3.552 -5.723 1.00 88.62 82 ILE A C 1
ATOM 636 O O . ILE A 1 82 ? 2.195 3.277 -4.880 1.00 88.62 82 ILE A O 1
ATOM 640 N N . SER A 1 83 ? 3.787 2.628 -6.333 1.00 87.94 83 SER A N 1
ATOM 641 C CA . SER A 1 83 ? 3.775 1.216 -5.959 1.00 87.94 83 SER A CA 1
ATOM 642 C C . SER A 1 83 ? 5.170 0.732 -5.572 1.00 87.94 83 SER A C 1
ATOM 644 O O . SER A 1 83 ? 6.187 1.193 -6.094 1.00 87.94 83 SER A O 1
ATOM 646 N N . LEU A 1 84 ? 5.203 -0.196 -4.617 1.00 89.75 84 LEU A N 1
ATOM 647 C CA . LEU A 1 84 ? 6.390 -0.943 -4.230 1.00 89.75 84 LEU A CA 1
ATOM 648 C C . LEU A 1 84 ? 6.060 -2.429 -4.346 1.00 89.75 84 LEU A C 1
ATOM 650 O O . LEU A 1 84 ? 5.183 -2.926 -3.644 1.00 89.75 84 LEU A O 1
ATOM 654 N N . GLU A 1 85 ? 6.753 -3.116 -5.244 1.00 88.06 85 GLU A N 1
ATOM 655 C CA . GLU A 1 85 ? 6.582 -4.538 -5.519 1.00 88.06 85 GLU A CA 1
ATOM 656 C C . GLU A 1 85 ? 7.836 -5.294 -5.082 1.00 88.06 85 GLU A C 1
ATOM 658 O O . GLU A 1 85 ? 8.953 -4.965 -5.488 1.00 88.06 85 GLU A O 1
ATOM 663 N N . THR A 1 86 ? 7.656 -6.298 -4.225 1.00 87.19 86 THR A N 1
ATOM 664 C CA . THR A 1 86 ? 8.717 -7.213 -3.795 1.00 87.19 86 THR A CA 1
ATOM 665 C C . THR A 1 86 ? 8.119 -8.599 -3.559 1.00 87.19 86 THR A C 1
ATOM 667 O O . THR A 1 86 ? 6.919 -8.727 -3.328 1.00 87.19 86 THR A O 1
ATOM 670 N N . ASN A 1 87 ? 8.958 -9.632 -3.529 1.00 81.19 87 ASN A N 1
ATOM 671 C CA . ASN A 1 87 ? 8.519 -10.996 -3.204 1.00 81.19 87 ASN A CA 1
ATOM 672 C C . ASN A 1 87 ? 8.179 -11.216 -1.720 1.00 81.19 87 ASN A C 1
ATOM 674 O O . ASN A 1 87 ? 7.774 -12.313 -1.343 1.00 81.19 87 ASN A O 1
ATOM 678 N N . ASN A 1 88 ? 8.420 -10.217 -0.871 1.00 80.19 88 ASN A N 1
ATOM 679 C CA . ASN A 1 88 ? 8.239 -10.284 0.572 1.00 80.19 88 ASN A CA 1
ATOM 680 C C . ASN A 1 88 ? 7.366 -9.125 1.072 1.00 80.19 88 ASN A C 1
ATOM 682 O O . ASN A 1 88 ? 6.974 -8.226 0.325 1.00 80.19 88 ASN A O 1
ATOM 686 N N . ASN A 1 89 ? 7.096 -9.131 2.375 1.00 75.12 89 ASN A N 1
ATOM 687 C CA . ASN A 1 89 ? 6.411 -8.033 3.041 1.00 75.12 89 ASN A CA 1
ATOM 688 C C . ASN A 1 89 ? 7.233 -6.741 2.959 1.00 75.12 89 ASN A C 1
ATOM 690 O O . ASN A 1 89 ? 8.449 -6.736 3.168 1.00 75.12 89 ASN A O 1
ATOM 694 N N . VAL A 1 90 ? 6.540 -5.633 2.706 1.00 76.06 90 VAL A N 1
ATOM 695 C CA . VAL A 1 90 ? 7.105 -4.288 2.788 1.00 76.06 90 VAL A CA 1
ATOM 696 C C . VAL A 1 90 ? 6.920 -3.774 4.210 1.00 76.06 90 VAL A C 1
ATOM 698 O O . VAL A 1 90 ? 5.795 -3.547 4.649 1.00 76.06 90 VAL A O 1
ATOM 701 N N . THR A 1 91 ? 8.026 -3.538 4.912 1.00 71.56 91 THR A N 1
ATOM 702 C CA . THR A 1 91 ? 8.008 -2.907 6.237 1.00 71.56 91 THR A CA 1
ATOM 703 C C . THR A 1 91 ? 8.378 -1.435 6.108 1.00 71.56 91 THR A C 1
ATOM 705 O O . THR A 1 91 ? 9.503 -1.105 5.735 1.00 71.56 91 THR A O 1
ATOM 708 N N . ALA A 1 92 ? 7.450 -0.542 6.448 1.00 71.75 92 ALA A N 1
ATOM 709 C CA . ALA A 1 92 ? 7.732 0.880 6.611 1.00 71.75 92 ALA A CA 1
ATOM 710 C C . ALA A 1 92 ? 7.923 1.198 8.100 1.00 71.75 92 ALA A C 1
ATOM 712 O O . ALA A 1 92 ? 7.046 0.926 8.916 1.00 71.75 92 ALA A O 1
ATOM 713 N N . THR A 1 93 ? 9.071 1.769 8.463 1.00 72.12 93 THR A N 1
ATOM 714 C CA . THR A 1 93 ? 9.367 2.183 9.841 1.00 72.12 93 THR A CA 1
ATOM 715 C C . THR A 1 93 ? 9.133 3.681 10.014 1.00 72.12 93 THR A C 1
ATOM 717 O O . THR A 1 93 ? 9.720 4.479 9.282 1.00 72.12 93 THR A O 1
ATOM 720 N N . GLY A 1 94 ? 8.337 4.063 11.015 1.00 69.88 94 GLY A N 1
ATOM 721 C CA . GLY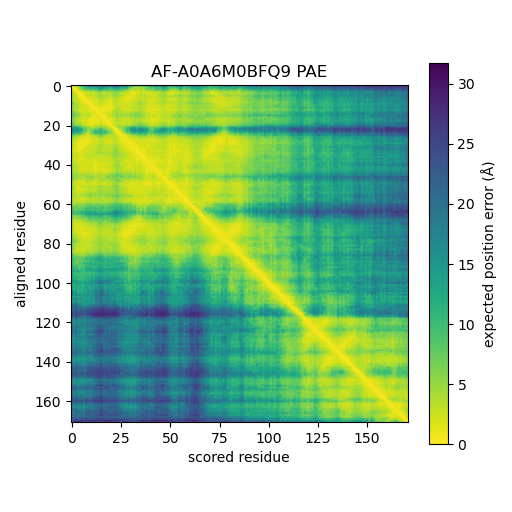 A 1 94 ? 7.998 5.458 11.319 1.00 69.88 94 GLY A CA 1
ATOM 722 C C . GLY A 1 94 ? 6.571 5.846 10.903 1.00 69.88 94 GLY A C 1
ATOM 723 O O . GLY A 1 94 ? 5.798 4.988 10.477 1.00 69.88 94 GLY A O 1
ATOM 724 N N . PRO A 1 95 ? 6.185 7.127 11.060 1.00 67.19 95 PRO A N 1
ATOM 725 C CA . PRO A 1 95 ? 4.841 7.584 10.717 1.00 67.19 95 PRO A CA 1
ATOM 726 C C . PRO A 1 95 ? 4.563 7.487 9.211 1.00 67.19 95 PRO A C 1
ATOM 728 O O . PRO A 1 95 ? 5.303 8.040 8.399 1.00 67.19 95 PRO A O 1
ATOM 731 N N . LEU A 1 96 ? 3.454 6.842 8.849 1.00 72.06 96 LEU A N 1
ATOM 732 C CA . LEU A 1 96 ? 2.895 6.846 7.497 1.00 72.06 96 LEU A CA 1
ATOM 733 C C . LEU A 1 96 ? 1.802 7.917 7.420 1.00 72.06 96 LEU A C 1
ATOM 735 O O . LEU A 1 96 ? 0.793 7.828 8.118 1.00 72.06 96 LEU A O 1
ATOM 739 N N . VAL A 1 97 ? 1.996 8.933 6.578 1.00 71.88 97 VAL A N 1
ATOM 740 C CA . VAL A 1 97 ? 1.013 10.005 6.355 1.00 71.88 97 VAL A CA 1
ATOM 741 C C . VAL A 1 97 ? 0.447 9.871 4.946 1.00 71.88 97 VAL A C 1
ATOM 743 O O . VAL A 1 97 ? 1.192 9.936 3.972 1.00 71.88 97 VAL A O 1
ATOM 746 N N . ALA A 1 98 ? -0.871 9.707 4.837 1.00 70.75 98 ALA A N 1
ATOM 747 C CA . ALA A 1 98 ? -1.577 9.646 3.562 1.00 70.75 98 ALA A CA 1
ATOM 748 C C . ALA A 1 98 ? -2.613 10.776 3.471 1.00 70.75 98 ALA A C 1
ATOM 750 O O . ALA A 1 98 ? -3.624 10.757 4.169 1.00 70.75 98 ALA A O 1
ATOM 751 N N . GLU A 1 99 ? -2.385 11.756 2.592 1.00 70.88 99 GLU A N 1
ATOM 752 C CA . GLU A 1 99 ? -3.281 12.917 2.441 1.00 70.88 99 GLU A CA 1
ATOM 753 C C . GLU A 1 99 ? -4.609 12.571 1.752 1.00 70.88 99 GLU A C 1
ATOM 755 O O . GLU A 1 99 ? -5.637 13.186 2.026 1.00 70.88 99 GLU A O 1
ATOM 760 N N . LYS A 1 100 ? -4.593 11.579 0.855 1.00 74.00 100 LYS A N 1
ATOM 761 C CA . LYS A 1 100 ? -5.757 11.150 0.060 1.00 74.00 100 LYS A CA 1
ATOM 762 C C . LYS A 1 100 ? -6.325 9.796 0.504 1.00 74.00 100 LYS A C 1
ATOM 764 O O . LYS A 1 100 ? -7.115 9.196 -0.217 1.00 74.00 100 LYS A O 1
ATOM 769 N N . GLY A 1 101 ? -5.950 9.345 1.702 1.00 69.44 101 GLY A N 1
ATOM 770 C CA . GLY A 1 101 ? -6.373 8.069 2.278 1.00 69.44 101 GLY A CA 1
ATOM 771 C C . GLY A 1 101 ? -5.488 6.882 1.886 1.00 69.44 101 GLY A C 1
ATOM 772 O O . GLY A 1 101 ? -4.574 6.999 1.074 1.00 69.44 101 GLY A O 1
ATOM 773 N N . ILE A 1 102 ? -5.769 5.734 2.503 1.00 74.06 102 ILE A N 1
ATOM 774 C CA . ILE A 1 102 ? -5.113 4.446 2.250 1.00 74.06 102 ILE A CA 1
ATOM 775 C C . ILE A 1 102 ? -6.198 3.490 1.755 1.00 74.06 102 ILE A C 1
ATOM 777 O O . ILE A 1 102 ? -7.226 3.338 2.412 1.00 74.06 102 ILE A O 1
ATOM 781 N N . THR A 1 103 ? -5.982 2.859 0.600 1.00 68.19 103 THR A N 1
ATOM 782 C CA . THR A 1 103 ? -6.856 1.786 0.101 1.00 68.19 103 THR A CA 1
ATOM 783 C C . THR A 1 103 ? -6.188 0.446 0.362 1.00 68.19 103 THR A C 1
ATOM 785 O O . THR A 1 103 ? -5.028 0.257 0.007 1.00 68.19 103 THR A O 1
ATOM 788 N N . ILE A 1 104 ? -6.927 -0.481 0.965 1.00 75.19 104 ILE A N 1
ATOM 789 C CA . ILE A 1 104 ? -6.444 -1.808 1.351 1.00 75.19 104 ILE A CA 1
ATOM 790 C C . ILE A 1 104 ? -7.267 -2.818 0.561 1.00 75.19 104 ILE A C 1
ATOM 792 O O . ILE A 1 104 ? -8.491 -2.814 0.668 1.00 75.19 104 ILE A O 1
ATOM 796 N N . LYS A 1 105 ? -6.608 -3.599 -0.302 1.00 69.50 105 LYS A N 1
ATOM 797 C CA . LYS A 1 105 ? -7.289 -4.512 -1.235 1.00 69.50 105 LYS A CA 1
ATOM 798 C C . LYS A 1 105 ? -7.704 -5.826 -0.578 1.00 69.50 105 LYS A C 1
ATOM 800 O O . LYS A 1 105 ? -8.799 -6.299 -0.858 1.00 69.50 105 LYS A O 1
ATOM 805 N N . ASP A 1 106 ? -6.848 -6.357 0.291 1.00 74.19 106 ASP A N 1
ATOM 806 C CA . ASP A 1 106 ? -7.052 -7.650 0.941 1.00 74.19 106 ASP A CA 1
ATOM 807 C C . ASP A 1 106 ? -7.347 -7.457 2.434 1.00 74.19 106 ASP A C 1
ATOM 809 O O . ASP A 1 106 ? -8.505 -7.352 2.833 1.00 74.19 106 ASP A O 1
ATOM 813 N N . GLU A 1 107 ? -6.308 -7.337 3.263 1.00 70.44 107 GLU A N 1
ATOM 814 C CA . GLU A 1 107 ? -6.431 -7.276 4.720 1.00 70.44 107 GLU A CA 1
ATOM 815 C C . GLU A 1 107 ? -5.515 -6.204 5.325 1.00 70.44 107 GLU A C 1
ATOM 817 O O . GLU A 1 107 ? -4.385 -5.999 4.877 1.00 70.44 107 GLU A O 1
ATOM 822 N N . LEU A 1 108 ? -6.008 -5.519 6.365 1.00 73.12 108 LEU A N 1
ATOM 823 C CA . LEU A 1 108 ? -5.198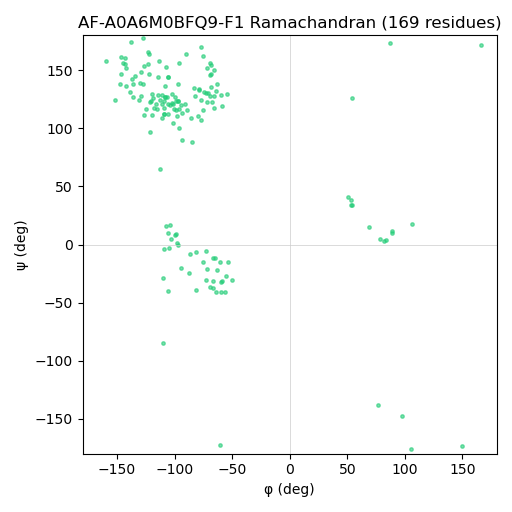 -4.668 7.235 1.00 73.12 108 LEU A CA 1
ATOM 824 C C . LEU A 1 108 ? -4.906 -5.415 8.533 1.00 73.12 108 LEU A C 1
ATOM 826 O O . LEU A 1 108 ? -5.766 -5.481 9.410 1.00 73.12 108 LEU A O 1
ATOM 830 N N . VAL A 1 109 ? -3.682 -5.912 8.684 1.00 66.19 109 VAL A N 1
ATOM 831 C CA . VAL A 1 109 ? -3.214 -6.455 9.963 1.00 66.19 109 VAL A CA 1
ATOM 832 C C . VAL A 1 109 ? -2.501 -5.348 10.733 1.00 66.19 109 VAL A C 1
ATOM 834 O O . VAL A 1 109 ? -1.446 -4.869 10.320 1.00 66.19 109 VAL A O 1
ATOM 837 N N . LEU A 1 110 ? -3.088 -4.930 11.854 1.00 69.25 110 LEU A N 1
ATOM 838 C CA . LEU A 1 110 ? -2.454 -4.025 12.811 1.00 69.25 110 LEU A CA 1
ATOM 839 C C . LEU A 1 110 ? -1.822 -4.860 13.929 1.00 69.25 110 LEU A C 1
ATOM 841 O O . LEU A 1 110 ? -2.523 -5.303 14.837 1.00 69.25 110 LEU A O 1
ATOM 845 N N . ASP A 1 111 ? -0.507 -5.075 13.866 1.00 63.84 111 ASP A N 1
ATOM 846 C CA . ASP A 1 111 ? 0.237 -5.650 14.989 1.00 63.84 111 ASP A CA 1
ATOM 847 C C . ASP A 1 111 ? 0.508 -4.552 16.028 1.00 63.84 111 ASP A C 1
ATOM 849 O O . ASP A 1 111 ? 1.257 -3.604 15.787 1.00 63.84 111 ASP A O 1
ATOM 853 N N . VAL A 1 112 ? -0.156 -4.667 17.175 1.00 66.19 112 VAL A N 1
ATOM 854 C CA . VAL A 1 112 ? -0.062 -3.728 18.301 1.00 66.19 112 VAL A CA 1
ATOM 855 C C . VAL A 1 112 ? 0.784 -4.282 19.450 1.00 66.19 112 VAL A C 1
ATOM 857 O O . VAL A 1 112 ? 0.723 -3.753 20.555 1.00 66.19 112 VAL A O 1
ATOM 860 N N . SER A 1 113 ? 1.587 -5.324 19.212 1.00 61.88 113 SER A N 1
ATOM 861 C CA . SER A 1 113 ? 2.362 -6.041 20.240 1.00 61.88 113 SER A CA 1
ATOM 862 C C . SER A 1 113 ? 3.295 -5.158 21.085 1.00 61.88 113 SER A C 1
ATOM 864 O O . SER A 1 113 ? 3.537 -5.469 22.250 1.00 61.88 113 SER A O 1
ATOM 866 N N . GLU A 1 114 ? 3.771 -4.027 20.552 1.00 57.41 114 GLU A N 1
ATOM 867 C CA . GLU A 1 114 ? 4.565 -3.032 21.300 1.00 57.41 114 GLU A CA 1
ATOM 868 C C . GLU A 1 114 ? 3.785 -1.758 21.681 1.00 57.41 114 GLU A C 1
ATOM 870 O O . GLU A 1 114 ? 4.311 -0.867 22.362 1.00 57.41 114 GLU A O 1
ATOM 875 N N . ALA A 1 115 ? 2.525 -1.634 21.259 1.00 59.41 115 ALA A N 1
ATOM 876 C CA . ALA A 1 115 ? 1.723 -0.451 21.521 1.00 59.41 115 ALA A CA 1
ATOM 877 C C . ALA A 1 115 ? 1.227 -0.463 22.975 1.00 59.41 115 ALA A C 1
ATOM 879 O O . ALA A 1 115 ? 0.311 -1.186 23.349 1.00 59.41 115 ALA A O 1
ATOM 880 N N . LYS A 1 116 ? 1.802 0.402 23.821 1.00 55.41 116 LYS A N 1
ATOM 881 C CA . LYS A 1 116 ? 1.338 0.600 25.212 1.00 55.41 116 LYS A CA 1
ATOM 882 C C . LYS A 1 116 ? -0.074 1.195 25.318 1.00 55.41 116 LYS A C 1
ATOM 884 O O . LYS A 1 116 ? -0.627 1.269 26.412 1.00 55.41 116 LYS A O 1
ATOM 889 N N . ALA A 1 117 ? -0.618 1.681 24.209 1.00 57.12 117 ALA A N 1
ATOM 890 C CA . ALA A 1 117 ? -1.941 2.267 24.090 1.00 57.12 117 ALA A CA 1
ATOM 891 C C . ALA A 1 117 ? -2.573 1.709 22.811 1.00 57.12 117 ALA A C 1
ATOM 893 O O . ALA A 1 117 ? -1.872 1.579 21.810 1.00 57.12 117 ALA A O 1
ATOM 894 N N . GLY A 1 118 ? -3.860 1.356 22.854 1.00 67.12 118 GLY A N 1
ATOM 895 C CA . GLY A 1 118 ? -4.574 0.798 21.707 1.00 67.12 118 GLY A CA 1
ATOM 896 C C . GLY A 1 118 ? -4.625 1.724 20.483 1.00 67.12 118 GLY A C 1
ATOM 897 O O . GLY A 1 118 ? -4.009 2.788 20.437 1.00 67.12 118 GLY A O 1
ATOM 898 N N . LEU A 1 119 ? -5.397 1.337 19.469 1.00 76.56 119 LEU A N 1
ATOM 899 C CA . LEU A 1 119 ? -5.584 2.147 18.269 1.00 76.56 119 LEU A CA 1
ATOM 900 C C . LEU A 1 119 ? -6.331 3.446 18.620 1.00 76.56 119 LEU A C 1
ATOM 902 O O . LEU A 1 119 ? -7.489 3.425 19.044 1.00 76.56 119 LEU A O 1
ATOM 906 N N . VAL A 1 120 ? -5.670 4.587 18.417 1.00 72.56 120 VAL A N 1
ATOM 907 C CA . VAL A 1 120 ? -6.251 5.921 18.611 1.00 72.56 120 VAL A CA 1
ATOM 908 C C . VAL A 1 120 ? -6.620 6.517 17.259 1.00 72.56 120 VAL A C 1
ATOM 910 O O . VAL A 1 120 ? -5.764 6.720 16.399 1.00 72.56 120 VAL A O 1
ATOM 913 N N . ILE A 1 121 ? -7.897 6.852 17.086 1.00 78.00 121 ILE A N 1
ATOM 914 C CA . ILE A 1 121 ? -8.372 7.601 15.923 1.00 78.00 121 ILE A CA 1
ATOM 915 C C . ILE A 1 121 ? -8.406 9.080 16.294 1.00 78.00 121 ILE A C 1
ATOM 917 O O . ILE A 1 121 ? -9.122 9.481 17.215 1.00 78.00 121 ILE A O 1
ATOM 921 N N . THR A 1 122 ? -7.652 9.895 15.555 1.00 71.12 122 THR A N 1
ATOM 922 C CA . THR A 1 122 ? -7.668 11.356 15.681 1.00 71.12 122 THR A CA 1
ATOM 923 C C . THR A 1 122 ? -8.399 11.997 14.508 1.00 71.12 122 THR A C 1
ATOM 925 O O . THR A 1 122 ? -8.318 11.540 13.369 1.00 71.12 122 THR A O 1
ATOM 928 N N . MET A 1 123 ? -9.124 13.081 14.770 1.00 73.88 123 MET A N 1
ATOM 929 C CA . MET A 1 123 ? -9.765 13.891 13.741 1.00 73.88 123 MET A CA 1
ATOM 930 C C . MET A 1 123 ? -9.546 15.365 14.062 1.00 73.88 123 MET A C 1
ATOM 932 O O . MET A 1 123 ? -9.842 15.813 15.164 1.00 73.88 123 MET A O 1
ATOM 936 N N . LYS A 1 124 ? -9.020 16.126 13.092 1.00 79.62 124 LYS A N 1
ATOM 937 C CA . LYS A 1 124 ? -8.676 17.554 13.258 1.00 79.62 124 LYS A CA 1
ATOM 938 C C . LYS A 1 124 ? -7.744 17.830 14.454 1.00 79.62 124 LYS A C 1
ATOM 940 O O . LYS A 1 124 ? -7.844 18.873 15.086 1.00 79.62 124 LYS A O 1
ATOM 945 N N . GLY A 1 125 ? -6.836 16.897 14.741 1.00 77.00 125 GLY A N 1
ATOM 946 C CA . GLY A 1 125 ? -5.874 17.012 15.842 1.00 77.00 125 GLY A CA 1
ATOM 947 C C . GLY A 1 125 ? -6.415 16.620 17.219 1.00 77.00 125 GLY A C 1
ATOM 948 O O . GLY A 1 125 ? -5.673 16.707 18.190 1.00 77.00 125 GLY A O 1
ATOM 949 N N . GLU A 1 126 ? -7.664 16.163 17.320 1.00 79.50 126 GLU A N 1
ATOM 950 C CA . GLU A 1 126 ? -8.260 15.689 18.573 1.00 79.50 126 GLU A CA 1
ATOM 951 C C . GLU A 1 126 ? -8.431 14.167 18.541 1.00 79.50 126 GLU A C 1
ATOM 953 O O . GLU A 1 126 ? -8.883 13.620 17.533 1.00 79.50 126 GLU A O 1
ATOM 958 N N . GLU A 1 127 ? -8.095 13.466 19.629 1.00 81.62 127 GLU A N 1
ATOM 959 C CA . GLU A 1 127 ? -8.442 12.047 19.779 1.00 81.62 127 GLU A CA 1
ATOM 960 C C . GLU A 1 127 ? -9.965 11.911 19.918 1.00 81.62 127 GLU A C 1
ATOM 962 O O . GLU A 1 127 ? -10.573 12.490 20.819 1.00 81.62 127 GLU A O 1
ATOM 967 N N . ILE A 1 128 ? -10.596 11.140 19.030 1.00 83.81 128 ILE A N 1
ATOM 968 C CA . ILE A 1 128 ? -12.059 10.988 19.003 1.00 83.81 128 ILE A CA 1
ATOM 969 C C . ILE A 1 128 ? -12.529 9.601 19.448 1.00 83.81 128 ILE A C 1
ATOM 971 O O . ILE A 1 128 ? -13.629 9.474 19.991 1.00 83.81 128 ILE A O 1
ATOM 975 N N . LEU A 1 129 ? -11.707 8.571 19.248 1.00 84.62 129 LEU A N 1
ATOM 976 C CA . LEU A 1 129 ? -12.010 7.189 19.608 1.00 84.62 129 LEU A CA 1
ATOM 977 C C . LEU A 1 129 ? -10.727 6.470 20.007 1.00 84.62 129 LEU A C 1
ATOM 979 O O . LEU A 1 129 ? -9.708 6.586 19.324 1.00 84.62 129 LEU A O 1
ATOM 983 N N . ARG A 1 130 ? -10.818 5.678 21.072 1.00 85.69 130 ARG A N 1
ATOM 984 C CA . ARG A 1 130 ? -9.809 4.686 21.429 1.00 85.69 130 ARG A CA 1
ATOM 985 C C . ARG A 1 130 ? -10.404 3.287 21.301 1.00 85.69 130 ARG A C 1
ATOM 987 O O . ARG A 1 130 ? -11.482 3.033 21.836 1.00 85.69 130 ARG A O 1
ATOM 994 N N . LEU A 1 131 ? -9.697 2.418 20.585 1.00 85.56 131 LEU A N 1
ATOM 995 C CA . LEU A 1 131 ? -9.942 0.982 20.503 1.00 85.56 131 LEU A CA 1
ATOM 996 C C . LEU A 1 131 ? -8.806 0.274 21.246 1.00 85.56 131 LEU A C 1
ATOM 998 O O . LEU A 1 131 ? -7.669 0.300 20.776 1.00 85.56 131 LEU A O 1
ATOM 1002 N N . ASN A 1 132 ? -9.101 -0.357 22.380 1.00 82.31 132 ASN A N 1
ATOM 1003 C CA . ASN A 1 132 ? -8.139 -1.204 23.088 1.00 82.31 132 ASN A CA 1
ATOM 1004 C C . ASN A 1 132 ? -8.498 -2.677 22.891 1.00 82.31 132 ASN A C 1
ATOM 1006 O O . ASN A 1 132 ? -9.677 -3.028 22.874 1.00 82.31 132 ASN A O 1
ATOM 1010 N N . ILE A 1 133 ? -7.477 -3.524 22.780 1.00 81.62 133 ILE A N 1
ATOM 1011 C CA . ILE A 1 133 ? -7.617 -4.980 22.787 1.00 81.62 133 ILE A CA 1
ATOM 1012 C C . ILE A 1 133 ? -6.770 -5.496 23.952 1.00 81.62 133 ILE A C 1
ATOM 1014 O O . ILE A 1 133 ? -5.588 -5.161 24.028 1.00 81.62 133 ILE A O 1
ATOM 1018 N N . SER A 1 134 ? -7.374 -6.226 24.892 1.00 80.31 134 SER A N 1
ATOM 1019 C CA . SER A 1 134 ? -6.660 -6.790 26.046 1.00 80.31 134 SER A CA 1
ATOM 1020 C C . SER A 1 134 ? -5.815 -8.003 25.639 1.00 80.31 134 SER A C 1
ATOM 1022 O O . SER A 1 134 ? -6.087 -8.643 24.624 1.00 80.31 134 SER A O 1
ATOM 1024 N N . ASP A 1 135 ? -4.849 -8.396 26.476 1.00 79.38 135 ASP A N 1
ATOM 1025 C CA . ASP A 1 135 ? -4.068 -9.633 26.284 1.00 79.38 135 ASP A CA 1
ATOM 1026 C C . ASP A 1 135 ? -4.941 -10.906 26.287 1.00 79.38 135 ASP A C 1
ATOM 1028 O O . ASP A 1 135 ? -4.483 -11.980 25.902 1.00 79.38 135 ASP A O 1
ATOM 1032 N N . GLN A 1 136 ? -6.190 -10.812 26.760 1.00 83.06 136 GLN A N 1
ATOM 1033 C CA . GLN A 1 136 ? -7.180 -11.896 26.745 1.00 83.06 136 GLN A CA 1
ATOM 1034 C C . GLN A 1 136 ? -8.149 -11.802 25.553 1.00 83.06 136 GLN A C 1
ATOM 1036 O O . GLN A 1 136 ? -9.008 -12.666 25.396 1.00 83.06 136 GLN A O 1
ATOM 1041 N N . GLY A 1 137 ? -8.004 -10.782 24.702 1.00 78.44 137 GLY A N 1
ATOM 1042 C CA . GLY A 1 137 ? -8.839 -10.559 23.523 1.00 78.44 137 GLY A CA 1
ATOM 1043 C C . GLY A 1 137 ? -10.101 -9.730 23.770 1.00 78.44 137 GLY A C 1
ATOM 1044 O O . GLY A 1 137 ? -10.935 -9.641 22.870 1.00 78.44 137 GLY A O 1
ATOM 1045 N N . ASP A 1 138 ? -10.260 -9.104 24.942 1.00 84.25 138 ASP A N 1
ATOM 1046 C CA . ASP A 1 138 ? -11.386 -8.195 25.190 1.00 84.25 138 ASP A CA 1
ATOM 1047 C C . ASP A 1 138 ? -11.242 -6.940 24.336 1.00 84.25 138 ASP A C 1
ATOM 1049 O O . ASP A 1 138 ? -10.167 -6.344 24.282 1.00 84.25 138 ASP A O 1
ATOM 1053 N N . ILE A 1 139 ? -12.336 -6.501 23.717 1.00 86.38 139 ILE A N 1
ATOM 1054 C CA . ILE A 1 139 ? -12.359 -5.303 22.878 1.00 86.38 139 ILE A CA 1
ATOM 1055 C C . ILE A 1 139 ? -13.076 -4.177 23.625 1.00 86.38 139 ILE A C 1
ATOM 1057 O O . ILE A 1 139 ? -14.258 -4.288 23.948 1.00 86.38 139 ILE A O 1
ATOM 1061 N N . GLU A 1 140 ? -12.383 -3.061 23.847 1.00 85.81 140 GLU A N 1
ATOM 1062 C CA . GLU A 1 140 ? -12.949 -1.845 24.434 1.00 85.81 140 GLU A CA 1
ATOM 1063 C C . GLU A 1 140 ? -13.052 -0.737 23.377 1.00 85.81 140 GLU A C 1
ATOM 1065 O O . GLU A 1 140 ? -12.054 -0.340 22.770 1.00 85.81 140 GLU A O 1
ATOM 1070 N N . LEU A 1 141 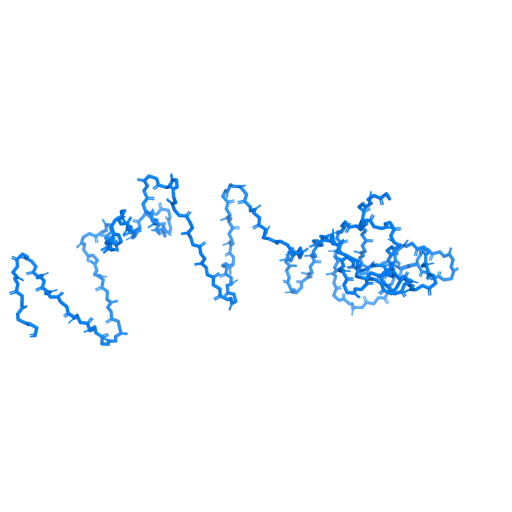? -14.263 -0.207 23.184 1.00 88.31 141 LEU A N 1
ATOM 1071 C CA . LEU A 1 141 ? -14.547 0.939 22.320 1.00 88.31 141 LEU A CA 1
ATOM 1072 C C . LEU A 1 141 ? -14.951 2.144 23.170 1.00 88.31 141 LEU A C 1
ATOM 1074 O O . LEU A 1 141 ? -16.068 2.193 23.687 1.00 88.31 141 LEU A O 1
ATOM 1078 N N . SER A 1 142 ? -14.071 3.140 23.253 1.00 84.56 142 SER A N 1
ATOM 1079 C CA . SER A 1 142 ? -14.245 4.293 24.140 1.00 84.56 142 SER A CA 1
ATOM 1080 C C . SER A 1 142 ? -14.250 5.607 23.349 1.00 84.56 142 SER A C 1
ATOM 1082 O O . SER A 1 142 ? -13.183 6.145 23.029 1.00 84.56 142 SER A O 1
ATOM 1084 N N . PRO A 1 143 ? -15.438 6.153 23.002 1.00 86.12 143 PRO A N 1
ATOM 1085 C CA . PRO A 1 143 ? -15.556 7.526 22.524 1.00 86.12 143 PRO A CA 1
ATOM 1086 C C . PRO A 1 143 ? -15.025 8.476 23.600 1.00 86.12 143 PRO A C 1
ATOM 1088 O O . PRO A 1 143 ? -15.548 8.521 24.712 1.00 86.12 143 PRO A O 1
ATOM 1091 N N . LEU A 1 144 ? -13.987 9.248 23.281 1.00 83.44 144 LEU A N 1
ATOM 1092 C CA . LEU A 1 144 ? -13.291 10.067 24.286 1.00 83.44 144 LEU A CA 1
ATOM 1093 C C . LEU A 1 144 ? -14.077 11.322 24.685 1.00 83.44 144 LEU A C 1
ATOM 1095 O O . LEU A 1 144 ? -13.812 11.935 25.717 1.00 83.44 144 LEU A O 1
ATOM 1099 N N . ASN A 1 145 ? -15.088 11.680 23.894 1.00 82.56 145 ASN A N 1
ATOM 1100 C CA . ASN A 1 145 ? -16.072 12.679 24.266 1.00 82.56 145 ASN A CA 1
ATOM 1101 C C . ASN A 1 145 ? -17.338 11.980 24.806 1.00 82.56 145 ASN A C 1
ATOM 1103 O O . ASN A 1 145 ? -18.085 11.406 24.010 1.00 82.56 145 ASN A O 1
ATOM 1107 N N . PRO A 1 146 ? -17.644 12.086 26.114 1.00 73.69 146 PRO A N 1
ATOM 1108 C CA . PRO A 1 146 ? -18.763 11.376 26.744 1.00 73.69 146 PRO A CA 1
ATOM 1109 C C . PRO A 1 146 ? -20.147 11.844 26.265 1.00 73.69 146 PRO A C 1
ATOM 1111 O O . PRO A 1 146 ? -21.148 11.189 26.535 1.00 73.69 146 PRO A O 1
ATOM 1114 N N . SER A 1 147 ? -20.230 12.966 25.539 1.00 78.62 147 SER A N 1
ATOM 1115 C CA . SER A 1 147 ? -21.472 13.410 24.887 1.00 78.62 147 SER A CA 1
ATOM 1116 C C . SER A 1 147 ? -21.744 12.717 23.545 1.00 78.62 147 SER A C 1
ATOM 1118 O O . SER A 1 147 ? -22.785 12.946 22.923 1.00 78.62 147 SER A O 1
ATOM 1120 N N . LYS A 1 148 ? -20.802 11.905 23.050 1.00 82.38 148 LYS A N 1
ATOM 1121 C CA . LYS A 1 148 ? -20.922 11.175 21.786 1.00 82.38 148 LYS A CA 1
ATOM 1122 C C . LYS A 1 148 ? -21.404 9.750 22.033 1.00 82.38 148 LYS A C 1
ATOM 1124 O O . LYS A 1 148 ? -21.270 9.199 23.116 1.00 82.38 148 LYS A O 1
ATOM 1129 N N . THR A 1 149 ? -22.007 9.169 21.003 1.00 84.75 149 THR A N 1
ATOM 1130 C CA . THR A 1 149 ? -22.601 7.830 21.048 1.00 84.75 149 THR A CA 1
ATOM 1131 C C . THR A 1 149 ? -21.839 6.898 20.120 1.00 84.75 149 THR A C 1
ATOM 1133 O O . THR A 1 149 ? -21.421 7.311 19.038 1.00 84.75 149 THR A O 1
ATOM 1136 N N . LEU A 1 150 ? -21.695 5.638 20.527 1.00 87.81 150 LEU A N 1
ATOM 1137 C CA . LEU A 1 150 ? -21.367 4.549 19.616 1.00 87.81 150 LEU A CA 1
ATOM 1138 C C . LEU A 1 150 ? -22.672 4.088 18.955 1.00 87.81 150 LEU A C 1
ATOM 1140 O O . LEU A 1 150 ? -23.658 3.837 19.648 1.00 87.81 150 LEU A O 1
ATOM 1144 N N . LYS A 1 151 ? -22.705 4.011 17.622 1.00 88.12 151 LYS A N 1
ATOM 1145 C CA . LYS A 1 151 ? -23.879 3.551 16.867 1.00 88.12 151 LYS A CA 1
ATOM 1146 C C . LYS A 1 151 ? -23.524 2.313 16.060 1.00 88.12 151 LYS A C 1
ATOM 1148 O O . LYS A 1 151 ? -22.562 2.339 15.299 1.00 88.12 151 LYS A O 1
ATOM 1153 N N . ILE A 1 152 ? -24.339 1.272 16.196 1.00 89.88 152 ILE A N 1
ATOM 1154 C CA . ILE A 1 152 ? -24.263 0.048 15.397 1.00 89.88 152 ILE A CA 1
ATOM 1155 C C . ILE A 1 152 ? -25.424 0.096 14.405 1.00 89.88 152 ILE A C 1
ATOM 1157 O O . ILE A 1 152 ? -26.586 0.066 14.803 1.00 89.88 152 ILE A O 1
ATOM 1161 N N . ASN A 1 153 ? -25.112 0.232 13.117 1.00 89.00 153 ASN A N 1
ATOM 1162 C CA . ASN A 1 153 ? -26.113 0.249 12.053 1.00 89.00 153 ASN A CA 1
ATOM 1163 C C . ASN A 1 153 ? -26.282 -1.174 11.513 1.00 89.00 153 ASN A C 1
ATOM 1165 O O . ASN A 1 153 ? -25.568 -1.585 10.603 1.00 89.00 153 ASN A O 1
ATOM 1169 N N . GLY A 1 154 ? -27.201 -1.926 12.112 1.00 92.44 154 GLY A N 1
ATOM 1170 C CA . GLY A 1 154 ? -27.445 -3.334 11.809 1.00 92.44 154 GLY A CA 1
ATOM 1171 C C . GLY A 1 154 ? -27.940 -4.080 13.043 1.00 92.44 154 GLY A C 1
ATOM 1172 O O . GLY A 1 154 ? -28.197 -3.470 14.082 1.00 92.44 154 GLY A O 1
ATOM 1173 N N . ASN A 1 155 ? -28.061 -5.400 12.930 1.00 92.88 155 ASN A N 1
ATOM 1174 C CA . ASN A 1 155 ? -28.378 -6.241 14.079 1.00 92.88 155 ASN A CA 1
ATOM 1175 C C . ASN A 1 155 ? -27.113 -6.459 14.919 1.00 92.88 155 ASN A C 1
ATOM 1177 O O . ASN A 1 155 ? -26.056 -6.771 14.373 1.00 92.88 155 ASN A O 1
ATOM 1181 N N . LEU A 1 156 ? -27.237 -6.311 16.237 1.00 91.69 156 LEU A N 1
ATOM 1182 C CA . LEU A 1 156 ? -26.233 -6.746 17.202 1.00 91.69 156 LEU A CA 1
ATOM 1183 C C . LEU A 1 156 ? -26.675 -8.101 17.759 1.00 91.69 156 LEU A C 1
ATOM 1185 O O . LEU A 1 156 ? -27.713 -8.182 18.412 1.00 91.69 156 LEU A O 1
ATOM 1189 N N . GLU A 1 157 ? -25.896 -9.147 17.501 1.00 91.50 157 GLU A N 1
ATOM 1190 C CA . GLU A 1 157 ? -26.078 -10.463 18.113 1.00 91.50 157 GLU A CA 1
ATOM 1191 C C . GLU A 1 157 ? -25.120 -10.589 19.302 1.00 91.50 157 GLU A C 1
ATOM 1193 O O . GLU A 1 157 ? -23.914 -10.397 19.156 1.00 91.50 157 GLU A O 1
ATOM 1198 N N . VAL A 1 158 ? -25.662 -10.876 20.487 1.00 91.75 158 VAL A N 1
ATOM 1199 C CA . VAL A 1 158 ? -24.882 -11.099 21.710 1.00 91.75 158 VAL A CA 1
ATOM 1200 C C . VAL A 1 158 ? -25.090 -12.542 22.128 1.00 91.75 158 VAL A C 1
ATOM 1202 O O . VAL A 1 158 ? -26.207 -12.947 22.433 1.00 91.75 158 VAL A O 1
ATOM 1205 N N . THR A 1 159 ? -24.018 -13.327 22.131 1.00 89.00 159 THR A N 1
ATOM 1206 C CA . THR A 1 159 ? -24.097 -14.772 22.383 1.00 89.00 159 THR A CA 1
ATOM 1207 C C . THR A 1 159 ? -24.032 -15.126 23.866 1.00 89.00 159 THR A C 1
ATOM 1209 O O . THR A 1 159 ? -24.478 -16.202 24.254 1.00 89.00 159 THR A O 1
ATOM 1212 N N . GLN A 1 160 ? -23.443 -14.259 24.696 1.00 87.25 160 GLN A N 1
ATOM 1213 C CA . GLN A 1 160 ? -23.266 -14.476 26.134 1.00 87.25 160 GLN A CA 1
ATOM 1214 C C . GLN A 1 160 ? -23.234 -13.140 26.877 1.00 87.25 160 GLN A C 1
ATOM 1216 O O . GLN A 1 160 ? -22.385 -12.322 26.553 1.00 87.25 160 GLN A O 1
ATOM 1221 N N . GLY A 1 161 ? -24.107 -12.967 27.878 1.00 86.81 161 GLY A N 1
ATOM 1222 C CA . GLY A 1 161 ? -24.167 -11.826 28.809 1.00 86.81 161 GLY A CA 1
ATOM 1223 C C . GLY A 1 161 ? -24.253 -10.422 28.177 1.00 86.81 161 GLY A C 1
ATOM 1224 O O . GLY A 1 161 ? -23.401 -10.005 27.404 1.00 86.81 161 GLY A O 1
ATOM 1225 N N . LEU A 1 162 ? -25.251 -9.618 28.548 1.00 92.56 162 LEU A N 1
ATOM 1226 C CA . LEU A 1 162 ? -25.288 -8.203 28.166 1.00 92.56 162 LEU A CA 1
ATOM 1227 C C . LEU A 1 162 ? -25.473 -7.350 29.411 1.00 92.56 162 LEU A C 1
ATOM 1229 O O . LEU A 1 162 ? -26.538 -7.358 30.012 1.00 92.56 162 LEU A O 1
ATOM 1233 N N . THR A 1 163 ? -24.450 -6.589 29.797 1.00 91.69 163 THR A N 1
ATOM 1234 C CA . THR A 1 163 ? -24.548 -5.660 30.931 1.00 91.69 163 THR A CA 1
ATOM 1235 C C . THR A 1 163 ? -24.682 -4.226 30.436 1.00 91.69 163 THR A C 1
ATOM 1237 O O . THR A 1 163 ? -23.784 -3.701 29.784 1.00 91.69 163 THR A O 1
ATOM 1240 N N . VAL A 1 164 ? -25.782 -3.557 30.788 1.00 91.50 164 VAL A N 1
ATOM 1241 C CA . VAL A 1 164 ? -26.023 -2.145 30.460 1.00 91.50 164 VAL A CA 1
ATOM 1242 C C . VAL A 1 164 ? -26.102 -1.337 31.747 1.00 91.50 164 VAL A C 1
ATOM 1244 O O . VAL A 1 164 ? -26.935 -1.603 32.611 1.00 91.50 164 VAL A O 1
ATOM 1247 N N . ALA A 1 165 ? -25.215 -0.345 31.884 1.00 89.69 165 ALA A N 1
ATOM 1248 C CA . ALA A 1 165 ? -25.104 0.492 33.084 1.00 89.69 165 ALA A CA 1
ATOM 1249 C C . ALA A 1 165 ? -25.004 -0.331 34.391 1.00 89.69 165 ALA A C 1
ATOM 1251 O O . ALA A 1 165 ? -25.636 -0.009 35.398 1.00 89.69 165 ALA A O 1
ATOM 1252 N N . GLY A 1 166 ? -24.236 -1.427 34.352 1.00 88.69 166 GLY A N 1
ATOM 1253 C CA . GLY A 1 166 ? -24.025 -2.326 35.492 1.00 88.69 166 GLY A CA 1
ATOM 1254 C C . GLY A 1 166 ? -25.170 -3.302 35.777 1.00 88.69 166 GLY A C 1
ATOM 1255 O O . GLY A 1 166 ? -25.109 -4.016 36.772 1.00 88.69 166 GLY A O 1
ATOM 1256 N N . LYS A 1 167 ? -26.211 -3.348 34.937 1.00 91.38 167 LYS A N 1
ATOM 1257 C CA . LYS A 1 167 ? -27.317 -4.305 35.061 1.00 91.38 167 LYS A CA 1
ATOM 1258 C C . LYS A 1 167 ? -27.251 -5.349 33.963 1.00 91.38 167 LYS A C 1
ATOM 1260 O O . LYS A 1 167 ? -27.214 -4.994 32.788 1.00 91.38 167 LYS A O 1
ATOM 1265 N N . GLU A 1 168 ? -27.279 -6.612 34.360 1.00 91.31 168 GLU A N 1
ATOM 1266 C CA . GLU A 1 168 ? -27.384 -7.731 33.433 1.00 91.31 168 GLU A CA 1
ATOM 1267 C C . GLU A 1 168 ? -28.781 -7.749 32.796 1.00 91.31 168 GLU A C 1
ATOM 1269 O O . GLU A 1 168 ? -29.803 -7.652 33.483 1.00 91.31 168 GLU A O 1
ATOM 1274 N N . LEU A 1 169 ? -28.815 -7.807 31.470 1.00 85.69 169 LEU A N 1
ATOM 1275 C CA . LEU A 1 169 ? -30.017 -7.950 30.671 1.00 85.69 169 LEU A CA 1
ATOM 1276 C C . LEU A 1 169 ? -30.200 -9.426 30.309 1.00 85.69 169 LEU A C 1
ATOM 1278 O O . LEU A 1 169 ? -29.222 -10.083 29.942 1.00 85.69 169 LEU A O 1
ATOM 1282 N N . PRO A 1 170 ? -31.435 -9.949 30.379 1.00 77.81 170 PRO A N 1
ATOM 1283 C CA . PRO A 1 170 ? -31.728 -11.271 29.854 1.00 77.81 170 PRO A CA 1
ATOM 1284 C C . PRO A 1 170 ? -31.505 -11.262 28.339 1.00 77.81 170 PRO A C 1
ATOM 1286 O O . PRO A 1 170 ? -31.964 -10.343 27.654 1.00 77.81 170 PRO A O 1
ATOM 1289 N N . ILE A 1 171 ? -30.787 -12.271 27.850 1.00 75.69 171 ILE A N 1
ATOM 1290 C CA . ILE A 1 171 ? -30.590 -12.540 26.422 1.00 75.69 171 ILE A CA 1
ATOM 1291 C C . ILE A 1 171 ? -31.574 -13.620 25.992 1.00 75.69 171 ILE A C 1
ATOM 1293 O O . ILE A 1 171 ? -31.717 -14.603 26.757 1.00 75.69 171 ILE A O 1
#

Mean predicted aligned error: 10.77 Å

Secondary structure (DSSP, 8-state):
--EEEEEESSEEEETTEEEE--SS---EEEEEEETT-PPPTTSPPBTTB---SSTTT-HHHHHHTS-----EEEEEETTTEEEEEESSPPPPPS----TT----SS------TT-SS-EEEEETTEEEEEEEE-TT--EEEEESSTT------S----SS-EEETTEEEP-

Solvent-accessible surface area (backbone atoms only — not comparable to full-atom values): 10994 Å² total; per-residue (Å²): 100,73,36,83,44,51,42,49,56,51,48,32,45,53,97,93,39,74,42,78,55,85,76,98,65,79,52,36,42,37,44,18,34,33,56,76,56,58,29,26,51,58,38,77,62,49,100,68,37,39,28,78,33,42,39,91,50,27,25,66,16,72,75,68,78,42,87,38,79,74,25,31,24,40,36,41,32,78,84,82,40,75,48,78,49,53,93,61,88,85,84,81,88,75,91,86,86,60,96,87,62,85,88,75,89,84,78,88,84,81,87,56,90,85,52,92,59,54,57,70,44,66,57,98,89,39,75,49,35,37,39,38,68,46,100,86,67,50,77,46,82,45,60,68,48,84,91,58,79,92,80,78,95,70,90,84,86,80,94,70,87,46,70,57,97,89,40,79,48,92,126

Nearest PDB structures (foldseek):
  4ya7-assembly1_V  TM=2.373E-01  e=5.198E+00  Saccharomyces cerevisiae S288C